Protein AF-A0A497TKR2-F1 (afdb_monomer)

Radius of gyration: 10.7 Å; Cα contacts (8 Å, |Δi|>4): 117; chains: 1; bounding box: 30×20×23 Å

pLDDT: mean 95.61, std 7.29, range [56.19, 98.62]

Sequence (65 aa):
MAIDHKYPEVNKEKCIGCGACVSVCPANVFEMKDGKSVVMRPEDCMECGACVANCPQEAIKLVGE

Secondary structure (DSSP, 8-state):
---SS-EEEE-TTT-----HHHHH-TT--EEEETTEEEES-GGG-----HHHHT-TT--EEEE--

Foldseek 3Di:
DDQPFWFKDFQFVQFQLPCQLCVQQPLNQWDGDPSGIDGNCRNSDPVPCRSCVRRPRSRMDTDDD

Nearest PDB structures (foldseek):
  7q4v-assembly1_B  TM=8.741E-01  e=2.967E-06  Acetobacterium woodii DSM 1030
  7q4w-assembly1_B  TM=8.744E-01  e=1.272E-05  Acetobacterium woodii DSM 1030
  9bt4-assembly1_H  TM=8.356E-01  e=2.430E-05  Methanosarcina acetivorans C2A
  8bew-assembly1_B  TM=8.372E-01  e=2.067E-05  Thermoanaerobacter kivui
  8a5e-assembly1_B  TM=8.700E-01  e=8.864E-05  Acetobacterium woodii DSM 1030

Solvent-accessible surface area (backbone atoms only — not comparable to full-atom values): 3964 Å² total; per-residue (Å²): 136,86,67,98,58,41,22,68,46,67,43,71,87,52,40,82,39,81,54,51,41,45,77,54,32,91,65,56,31,45,45,82,52,97,67,26,68,43,72,77,36,54,83,58,46,80,68,79,54,50,37,41,79,55,32,94,60,65,24,42,46,77,45,74,132

Mean predicted aligned error: 2.6 Å

Structure (mmCIF, N/CA/C/O backbone):
data_AF-A0A497TKR2-F1
#
_entry.id   AF-A0A497TKR2-F1
#
loop_
_atom_site.group_PDB
_atom_site.id
_atom_site.type_symbol
_atom_site.label_atom_id
_atom_site.label_alt_id
_atom_site.label_comp_id
_atom_site.label_asym_id
_atom_site.label_entity_id
_atom_site.label_seq_id
_atom_site.pdbx_PDB_ins_code
_atom_site.Cartn_x
_atom_site.Cartn_y
_atom_site.Cartn_z
_atom_site.occupancy
_atom_site.B_iso_or_equiv
_atom_site.auth_seq_id
_atom_site.auth_comp_id
_atom_site.auth_asym_id
_atom_site.auth_atom_id
_atom_site.pdbx_PDB_model_num
ATOM 1 N N . MET A 1 1 ? 19.215 -1.093 0.278 1.00 56.19 1 MET A N 1
ATOM 2 C CA . MET A 1 1 ? 18.725 -1.064 -1.112 1.00 56.19 1 MET A CA 1
ATOM 3 C C . MET A 1 1 ? 18.392 0.377 -1.447 1.00 56.19 1 MET A C 1
ATOM 5 O O . MET A 1 1 ? 17.743 1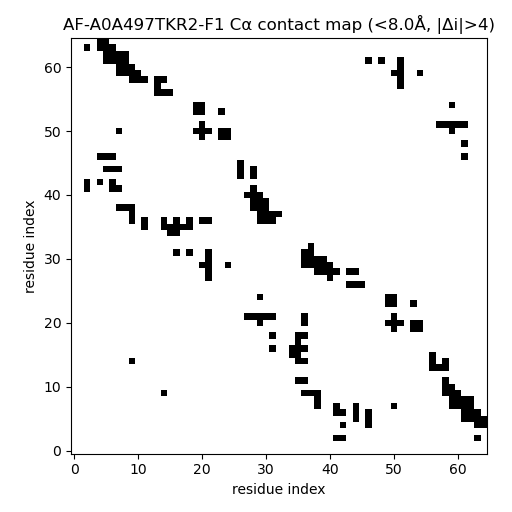.010 -0.625 1.00 56.19 1 MET A O 1
ATOM 9 N N . ALA A 1 2 ? 18.881 0.910 -2.565 1.00 73.38 2 AL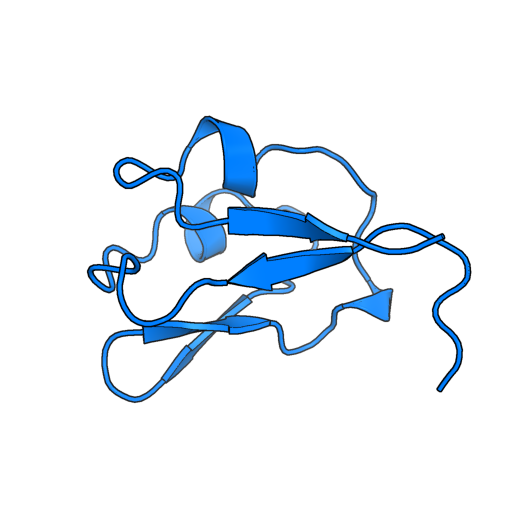A A N 1
ATOM 10 C CA . ALA A 1 2 ? 18.395 2.182 -3.093 1.00 73.38 2 ALA A CA 1
ATOM 11 C C . ALA A 1 2 ? 17.331 1.843 -4.139 1.00 73.38 2 ALA A C 1
ATOM 13 O O . ALA A 1 2 ? 17.608 1.047 -5.032 1.00 73.38 2 ALA A O 1
ATOM 14 N N . ILE A 1 3 ? 16.124 2.367 -3.960 1.00 85.56 3 ILE A N 1
ATOM 1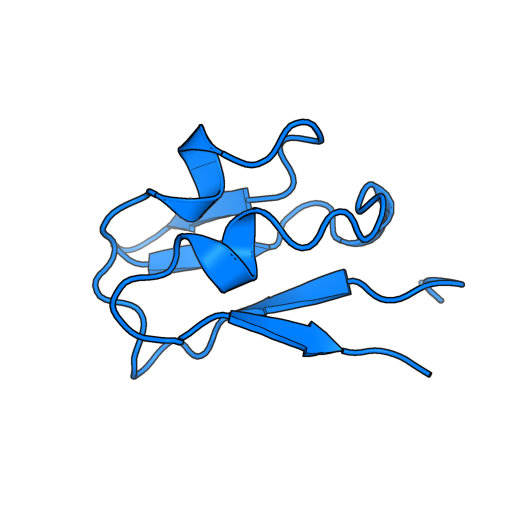5 C CA . ILE A 1 3 ? 15.042 2.266 -4.940 1.00 85.56 3 ILE A CA 1
ATOM 16 C C . ILE A 1 3 ? 15.166 3.524 -5.801 1.00 85.56 3 ILE A C 1
ATOM 18 O O . ILE A 1 3 ? 15.250 4.619 -5.252 1.00 85.56 3 ILE A O 1
ATOM 22 N N . ASP A 1 4 ? 15.276 3.367 -7.117 1.00 89.94 4 ASP A N 1
ATOM 23 C CA . ASP A 1 4 ? 15.552 4.448 -8.079 1.00 89.94 4 ASP A CA 1
ATOM 24 C C . ASP A 1 4 ? 14.311 5.274 -8.463 1.00 89.94 4 ASP A C 1
ATOM 26 O O . ASP A 1 4 ? 14.401 6.204 -9.262 1.00 89.94 4 ASP A O 1
ATOM 30 N N . HIS A 1 5 ? 13.163 4.930 -7.888 1.00 91.44 5 HIS A N 1
ATOM 31 C CA . HIS A 1 5 ? 11.844 5.419 -8.257 1.00 91.44 5 HIS A CA 1
ATOM 32 C C . HIS A 1 5 ? 10.944 5.532 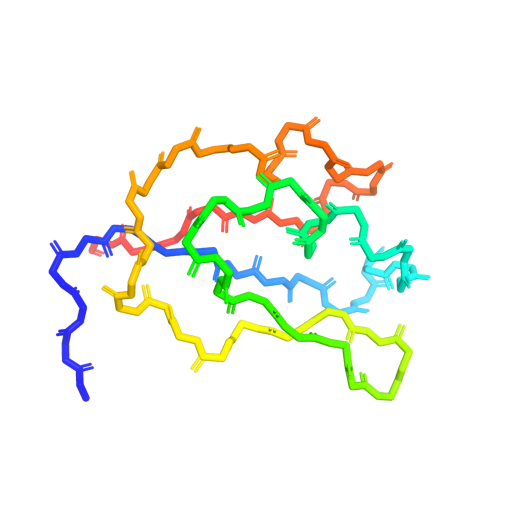-7.012 1.00 91.44 5 HIS A C 1
ATOM 34 O O . HIS A 1 5 ? 11.305 5.100 -5.909 1.00 91.44 5 HIS A O 1
ATOM 40 N N . LYS A 1 6 ? 9.763 6.134 -7.164 1.00 95.38 6 LYS A N 1
ATOM 41 C CA . LYS A 1 6 ? 8.792 6.292 -6.076 1.00 95.38 6 LYS A CA 1
ATOM 42 C C . LYS A 1 6 ? 8.103 4.980 -5.743 1.00 95.38 6 LYS A C 1
ATOM 44 O O . LYS A 1 6 ? 7.681 4.230 -6.613 1.00 95.38 6 LYS A O 1
ATOM 49 N N . TYR A 1 7 ? 7.854 4.760 -4.463 1.00 95.94 7 TYR A N 1
ATOM 50 C CA . TYR A 1 7 ? 7.168 3.571 -3.968 1.00 95.94 7 TYR A CA 1
ATOM 51 C C . TYR A 1 7 ? 6.114 3.948 -2.924 1.00 95.94 7 TYR A C 1
ATOM 53 O O . TYR A 1 7 ? 6.170 5.031 -2.336 1.00 95.94 7 TYR A O 1
ATOM 61 N N . PRO A 1 8 ? 5.093 3.106 -2.695 1.00 97.62 8 PRO A N 1
ATOM 62 C CA . PRO A 1 8 ? 4.065 3.409 -1.718 1.00 97.62 8 PRO A CA 1
ATOM 63 C C . PRO A 1 8 ? 4.602 3.289 -0.291 1.00 97.62 8 PRO A C 1
ATOM 65 O O . PRO A 1 8 ? 5.342 2.367 0.035 1.00 97.62 8 PRO A O 1
ATOM 68 N N . GLU A 1 9 ? 4.130 4.162 0.589 1.00 97.69 9 GLU A N 1
ATOM 69 C CA . GLU A 1 9 ? 4.224 4.027 2.039 1.00 97.69 9 GLU A CA 1
ATOM 70 C C . GLU A 1 9 ? 2.811 4.033 2.634 1.00 97.69 9 GLU A C 1
ATOM 72 O O . GLU A 1 9 ? 1.922 4.743 2.153 1.00 97.69 9 GLU A O 1
ATOM 77 N N . VAL A 1 10 ? 2.590 3.225 3.675 1.00 98.31 10 VAL A N 1
ATOM 78 C CA . VAL A 1 10 ? 1.295 3.088 4.352 1.00 98.31 10 VAL A CA 1
ATOM 79 C C . VAL A 1 10 ? 1.364 3.717 5.743 1.00 98.31 10 VAL A C 1
ATOM 81 O O . VAL A 1 10 ? 2.087 3.241 6.618 1.00 98.31 10 VAL A O 1
ATOM 84 N N . ASN A 1 11 ? 0.528 4.722 5.996 1.00 98.31 11 ASN A N 1
ATOM 85 C CA . ASN A 1 11 ? 0.269 5.223 7.340 1.00 98.31 11 ASN A CA 1
ATOM 86 C C . ASN A 1 11 ? -0.574 4.194 8.120 1.00 98.31 11 ASN A C 1
ATOM 88 O O . ASN A 1 11 ? -1.760 3.986 7.847 1.00 98.31 11 ASN A O 1
ATOM 92 N N . LYS A 1 12 ? 0.042 3.548 9.116 1.00 96.94 12 LYS A N 1
ATOM 93 C CA . LYS A 1 12 ? -0.583 2.470 9.902 1.00 96.94 12 LYS A CA 1
ATOM 94 C C . LYS A 1 12 ? -1.716 2.939 10.816 1.00 96.94 12 LYS A C 1
ATOM 96 O O . LYS A 1 12 ? -2.606 2.142 11.120 1.00 96.94 12 LYS A O 1
ATOM 101 N N . GLU A 1 13 ? -1.709 4.201 11.233 1.00 97.88 13 GLU A N 1
ATOM 102 C CA . GLU A 1 13 ? -2.761 4.776 12.077 1.00 97.88 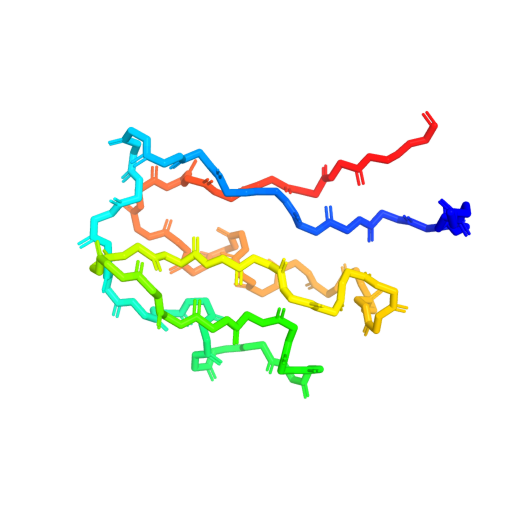13 GLU A CA 1
ATOM 103 C C . GLU A 1 13 ? -4.057 4.954 11.280 1.00 97.88 13 GLU A C 1
ATOM 105 O O . GLU A 1 13 ? -5.124 4.565 11.745 1.00 97.88 13 GLU A O 1
ATOM 110 N N . LYS A 1 14 ? -3.954 5.435 10.034 1.00 98.38 14 LYS A N 1
ATOM 111 C CA . LYS A 1 14 ? -5.098 5.602 9.122 1.00 98.38 14 LYS A CA 1
ATOM 112 C C . LYS A 1 14 ? -5.542 4.311 8.439 1.00 98.38 14 LYS A C 1
ATOM 114 O O . LYS A 1 14 ? -6.697 4.175 8.047 1.00 98.38 14 LYS A O 1
ATOM 119 N N . CYS A 1 15 ? -4.632 3.363 8.229 1.00 98.56 15 CYS A N 1
ATOM 120 C CA . CYS A 1 15 ? -4.954 2.122 7.534 1.00 98.56 15 CYS A CA 1
ATOM 121 C C . CYS A 1 15 ? -5.983 1.307 8.333 1.00 98.56 15 CYS A 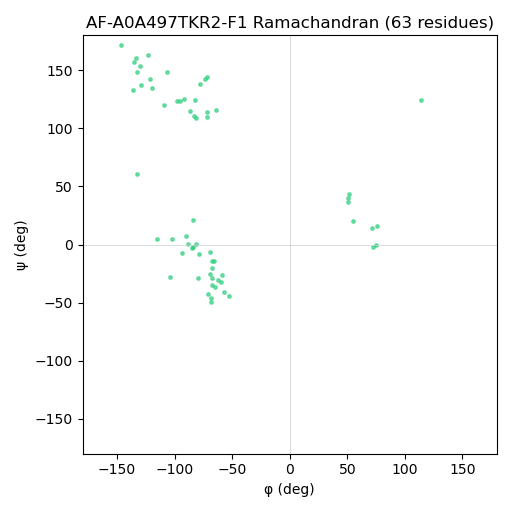C 1
ATOM 123 O O . CYS A 1 15 ? -5.675 0.817 9.409 1.00 98.56 15 CYS A O 1
ATOM 125 N N . ILE A 1 16 ? -7.184 1.087 7.804 1.00 98.44 16 ILE A N 1
ATOM 126 C CA . ILE A 1 16 ? -8.222 0.271 8.468 1.00 98.44 16 ILE A CA 1
ATOM 127 C C . ILE A 1 16 ? -8.171 -1.219 8.097 1.00 98.44 16 ILE A C 1
ATOM 129 O O . ILE A 1 16 ? -9.085 -1.966 8.418 1.00 98.44 16 ILE A O 1
ATOM 133 N N . GLY A 1 17 ? -7.145 -1.653 7.362 1.00 98.25 17 GLY A N 1
ATOM 134 C CA . GLY A 1 17 ? -6.990 -3.06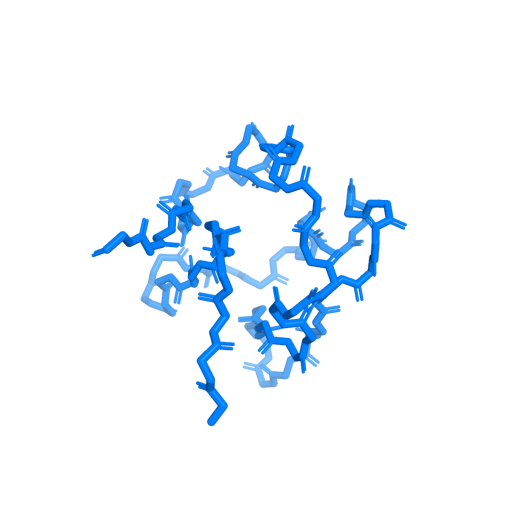6 7.015 1.00 98.25 17 GLY A CA 1
ATOM 135 C C . GLY A 1 17 ? -7.908 -3.595 5.909 1.00 98.25 17 GLY A C 1
ATOM 136 O O . GLY A 1 17 ? -8.028 -4.803 5.758 1.00 98.25 17 GLY A O 1
ATOM 137 N N . CYS A 1 18 ? -8.548 -2.725 5.118 1.00 98.31 18 CYS A N 1
ATOM 138 C CA . CYS A 1 18 ? -9.557 -3.139 4.129 1.00 98.31 18 CYS A CA 1
ATOM 139 C C . CYS A 1 18 ? -9.026 -3.960 2.937 1.00 98.31 18 CYS A C 1
ATOM 141 O O . CYS A 1 18 ? -9.820 -4.512 2.183 1.00 98.31 18 CYS A O 1
ATOM 143 N N . GLY A 1 19 ? -7.709 -4.003 2.712 1.00 98.00 19 GLY A N 1
ATOM 144 C CA . GLY A 1 19 ? -7.105 -4.781 1.625 1.00 98.00 19 GLY A CA 1
ATOM 145 C C . GLY A 1 19 ? -7.264 -4.204 0.211 1.00 98.00 19 GLY A C 1
ATOM 146 O O . GLY A 1 19 ? -6.698 -4.770 -0.715 1.00 98.00 19 GLY A O 1
ATOM 147 N N . ALA A 1 20 ? -7.933 -3.058 0.016 1.00 98.50 20 ALA A N 1
ATOM 148 C CA . ALA A 1 20 ? -8.154 -2.479 -1.319 1.00 98.50 20 ALA A CA 1
ATOM 149 C C . ALA A 1 20 ? -6.853 -2.310 -2.129 1.00 98.50 20 ALA A C 1
ATOM 151 O O . ALA A 1 20 ? -6.790 -2.692 -3.292 1.00 98.50 20 ALA A O 1
ATOM 152 N N . CYS A 1 21 ? -5.788 -1.812 -1.490 1.00 98.56 21 CYS A N 1
ATOM 153 C CA . CYS A 1 21 ? -4.461 -1.671 -2.100 1.00 98.56 21 CYS A CA 1
ATOM 154 C C . CYS A 1 21 ? -3.837 -2.990 -2.579 1.00 98.56 21 CYS A C 1
ATOM 156 O O . CYS A 1 21 ? -3.142 -2.975 -3.588 1.00 98.56 21 CYS A O 1
ATOM 158 N N . VAL A 1 22 ? -4.109 -4.112 -1.903 1.00 98.38 22 VAL A N 1
ATOM 159 C CA . VAL A 1 22 ? -3.656 -5.443 -2.330 1.00 98.38 22 VAL A CA 1
ATOM 160 C C . VAL A 1 22 ? -4.396 -5.843 -3.604 1.00 98.38 22 VAL A C 1
ATOM 162 O O . VAL A 1 22 ? -3.763 -6.248 -4.569 1.00 98.38 22 VAL A O 1
ATOM 165 N N . SER A 1 23 ? -5.717 -5.644 -3.643 1.00 98.38 23 SER A N 1
ATOM 166 C CA . SER A 1 23 ? -6.551 -6.025 -4.789 1.00 98.38 23 SER A CA 1
ATOM 167 C C . SER A 1 23 ? -6.283 -5.208 -6.054 1.00 98.38 23 SER A C 1
ATOM 169 O O . SER 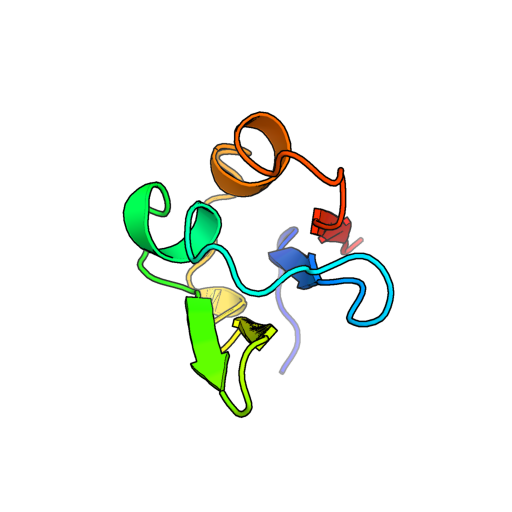A 1 23 ? -6.400 -5.740 -7.153 1.00 98.38 23 SER A O 1
ATOM 171 N N . VAL A 1 24 ? -5.962 -3.915 -5.925 1.00 98.56 24 VAL A N 1
ATOM 172 C CA . VAL A 1 24 ? -5.774 -3.026 -7.089 1.00 98.56 24 VAL A CA 1
ATOM 173 C C . VAL A 1 24 ? -4.327 -2.918 -7.560 1.00 98.56 24 VAL A C 1
ATOM 175 O O . VAL A 1 24 ? -4.076 -2.254 -8.562 1.00 98.56 24 VAL A O 1
ATOM 178 N N . CYS A 1 25 ? -3.356 -3.486 -6.837 1.00 98.50 25 CYS A N 1
ATOM 179 C CA . CYS A 1 25 ? -1.951 -3.346 -7.201 1.00 98.50 25 CYS A CA 1
ATOM 180 C C . CYS A 1 25 ? -1.557 -4.377 -8.272 1.00 98.50 25 CYS A C 1
ATOM 182 O O . CYS A 1 25 ? -1.419 -5.554 -7.943 1.00 98.50 25 CYS A O 1
ATOM 184 N N . PRO A 1 26 ? -1.283 -3.965 -9.526 1.00 97.81 26 PRO A N 1
ATOM 185 C CA . PRO A 1 26 ? -0.919 -4.908 -10.587 1.00 97.81 26 PRO A CA 1
ATOM 186 C C . PRO A 1 26 ? 0.443 -5.577 -10.349 1.00 97.81 26 PRO A C 1
ATOM 188 O O . PRO A 1 26 ? 0.652 -6.717 -10.749 1.00 97.81 26 PRO A O 1
ATOM 191 N N . ALA A 1 27 ? 1.355 -4.884 -9.664 1.00 97.88 27 ALA A N 1
ATOM 192 C CA . ALA A 1 27 ? 2.674 -5.390 -9.290 1.00 97.88 27 ALA A CA 1
ATOM 193 C C . ALA A 1 27 ? 2.655 -6.229 -7.998 1.00 97.88 27 ALA A C 1
ATOM 195 O O . ALA A 1 27 ? 3.683 -6.750 -7.580 1.00 97.88 27 ALA A O 1
ATOM 196 N N . ASN A 1 28 ? 1.493 -6.367 -7.347 1.00 97.69 28 ASN A N 1
ATOM 197 C CA . ASN A 1 28 ? 1.333 -7.104 -6.096 1.00 97.69 28 ASN A CA 1
ATOM 198 C C . ASN A 1 28 ? 2.340 -6.683 -5.008 1.00 97.69 28 ASN A C 1
ATOM 200 O O . ASN A 1 28 ? 2.892 -7.542 -4.338 1.00 97.69 28 ASN A O 1
ATOM 204 N N . VAL A 1 29 ? 2.616 -5.392 -4.795 1.00 98.25 29 VAL A N 1
ATOM 205 C CA . VAL A 1 29 ? 3.668 -4.971 -3.834 1.00 98.25 29 VAL A CA 1
ATOM 206 C C . VAL A 1 29 ? 3.238 -5.009 -2.362 1.00 98.25 29 VAL A C 1
ATOM 208 O O . VAL A 1 29 ? 4.064 -4.818 -1.467 1.00 98.25 29 VAL A O 1
ATOM 211 N N . PHE A 1 30 ? 1.950 -5.237 -2.097 1.00 98.38 30 PHE A N 1
ATOM 212 C CA . PHE A 1 30 ? 1.348 -5.183 -0.764 1.00 98.38 30 PHE A CA 1
ATOM 213 C C . PHE A 1 30 ? 1.017 -6.575 -0.218 1.00 98.38 30 PHE A C 1
ATOM 215 O O . PHE A 1 30 ? 0.606 -7.464 -0.960 1.00 98.38 30 PHE A O 1
ATOM 222 N N . GLU A 1 31 ? 1.090 -6.721 1.103 1.00 98.06 31 GLU A N 1
ATOM 223 C CA . GLU A 1 31 ? 0.546 -7.855 1.858 1.00 98.06 31 GLU A CA 1
ATOM 224 C C . GLU A 1 31 ? -0.235 -7.361 3.081 1.00 98.06 31 GLU A C 1
ATOM 226 O O . GLU A 1 31 ? -0.049 -6.235 3.548 1.00 98.06 31 GLU A O 1
ATOM 231 N N . MET A 1 32 ? -1.099 -8.218 3.627 1.00 98.06 32 MET A N 1
ATOM 232 C CA . MET A 1 32 ? -1.812 -7.951 4.877 1.00 98.06 32 MET A CA 1
ATOM 233 C C . MET A 1 32 ? -1.103 -8.635 6.047 1.00 98.06 32 MET A C 1
ATOM 235 O O . MET A 1 32 ? -0.943 -9.853 6.043 1.00 98.06 32 MET A O 1
ATOM 239 N N . LYS A 1 33 ? -0.716 -7.862 7.067 1.00 97.50 33 LYS A N 1
ATOM 240 C CA . LYS A 1 33 ? -0.127 -8.359 8.320 1.00 97.50 33 LYS A CA 1
ATOM 241 C C . LYS A 1 33 ? -0.743 -7.636 9.508 1.00 97.50 33 LYS A C 1
ATOM 243 O O . LYS A 1 33 ? -0.897 -6.418 9.473 1.00 97.50 33 LYS A O 1
ATOM 248 N N . ASP A 1 34 ? -1.139 -8.394 10.527 1.00 95.81 34 ASP A N 1
ATOM 249 C CA . ASP A 1 34 ? -1.731 -7.869 11.768 1.00 95.81 34 ASP A CA 1
ATOM 250 C C . ASP A 1 34 ? -2.896 -6.887 11.525 1.00 95.81 34 ASP A C 1
ATOM 252 O O . ASP A 1 34 ? -3.017 -5.841 12.160 1.00 95.81 34 ASP A O 1
ATOM 256 N N . GLY A 1 35 ? -3.742 -7.199 10.535 1.00 96.81 35 GLY A N 1
ATOM 257 C CA . GLY A 1 35 ? -4.886 -6.363 10.160 1.00 96.81 35 GLY A CA 1
ATOM 258 C C . GLY A 1 35 ? -4.523 -5.047 9.460 1.00 96.81 35 GLY A C 1
ATOM 259 O O . GLY A 1 35 ? -5.374 -4.169 9.342 1.00 96.81 35 GLY A O 1
ATOM 260 N N . LYS A 1 36 ? -3.285 -4.873 8.987 1.00 98.19 36 LYS A N 1
ATOM 261 C CA . LYS A 1 36 ? -2.818 -3.671 8.281 1.00 98.19 36 LYS A CA 1
ATOM 262 C C . LYS A 1 36 ? -2.121 -4.043 6.975 1.00 98.19 36 LYS A C 1
ATOM 264 O O . LYS A 1 36 ? -1.579 -5.135 6.833 1.00 98.19 36 LYS A O 1
ATOM 269 N N . SER A 1 37 ? -2.147 -3.122 6.016 1.00 98.31 37 SER A N 1
ATOM 270 C CA . SER A 1 37 ? -1.382 -3.273 4.777 1.00 98.31 37 SER A CA 1
ATOM 271 C C . SER A 1 37 ? 0.093 -2.950 5.023 1.00 98.31 37 SER A C 1
ATOM 273 O O . SER A 1 37 ? 0.414 -1.992 5.731 1.00 98.31 37 SER A O 1
ATOM 275 N N . VAL A 1 38 ? 0.981 -3.755 4.444 1.00 98.12 38 VAL A N 1
ATOM 276 C CA . VAL A 1 38 ? 2.437 -3.610 4.494 1.00 98.12 38 VAL A CA 1
ATOM 277 C C . VAL A 1 38 ? 2.985 -3.686 3.074 1.00 98.12 38 VAL A C 1
ATOM 279 O O . VAL A 1 38 ? 2.562 -4.528 2.285 1.00 98.12 38 VAL A O 1
ATOM 282 N N . VAL A 1 39 ? 3.937 -2.814 2.754 1.00 97.50 39 VAL A N 1
ATOM 283 C CA . VAL A 1 39 ? 4.639 -2.811 1.465 1.00 97.50 39 VAL A CA 1
ATOM 284 C C . VAL A 1 39 ? 5.821 -3.765 1.571 1.00 97.50 39 VAL A C 1
ATOM 286 O O . VAL A 1 39 ? 6.715 -3.552 2.385 1.00 97.50 39 VAL A O 1
ATOM 289 N N . MET A 1 40 ? 5.778 -4.850 0.802 1.00 97.38 40 MET A N 1
ATOM 290 C CA . MET A 1 40 ? 6.727 -5.966 0.887 1.00 97.38 40 MET A CA 1
ATOM 291 C C . MET A 1 40 ? 7.750 -5.968 -0.245 1.00 97.38 40 MET A C 1
ATOM 293 O O . MET A 1 40 ? 8.842 -6.493 -0.059 1.00 97.38 40 MET A O 1
ATOM 297 N N . ARG A 1 41 ? 7.377 -5.411 -1.401 1.00 96.19 41 ARG A N 1
ATOM 298 C CA . ARG A 1 41 ? 8.200 -5.348 -2.618 1.00 96.19 41 ARG A CA 1
ATOM 299 C C . ARG A 1 41 ? 8.173 -3.933 -3.207 1.00 96.19 41 ARG A C 1
ATOM 301 O O . ARG A 1 41 ? 7.608 -3.733 -4.281 1.00 96.19 41 ARG A O 1
ATOM 308 N N . PRO A 1 42 ? 8.634 -2.908 -2.467 1.00 95.94 42 PRO A N 1
ATOM 309 C CA . PRO A 1 42 ? 8.601 -1.529 -2.950 1.00 95.94 42 PRO A CA 1
ATOM 310 C C . PRO A 1 42 ? 9.383 -1.329 -4.261 1.00 95.94 42 PRO A C 1
ATOM 312 O O . PRO A 1 42 ? 9.010 -0.455 -5.032 1.00 95.94 42 PRO A O 1
ATOM 315 N N . GLU A 1 43 ? 10.396 -2.154 -4.539 1.00 95.44 43 GLU A N 1
ATOM 316 C CA . GLU A 1 43 ? 11.198 -2.148 -5.769 1.00 95.44 43 GLU A CA 1
ATOM 317 C C . GLU A 1 43 ? 10.437 -2.578 -7.034 1.00 95.44 43 GLU A C 1
ATOM 319 O O . GLU A 1 43 ? 10.855 -2.246 -8.138 1.00 95.44 43 GLU A O 1
ATOM 324 N N . ASP A 1 44 ? 9.317 -3.289 -6.883 1.00 96.69 44 ASP A N 1
ATOM 325 C CA . ASP A 1 44 ? 8.470 -3.708 -8.005 1.00 96.69 44 ASP A CA 1
ATOM 326 C C . ASP A 1 44 ? 7.419 -2.631 -8.353 1.00 96.69 44 ASP A C 1
ATOM 328 O O . ASP A 1 44 ? 6.565 -2.823 -9.226 1.00 96.69 44 ASP A O 1
ATOM 332 N N . CYS A 1 45 ? 7.407 -1.496 -7.641 1.00 97.06 45 CYS A N 1
ATOM 333 C CA . CYS A 1 45 ? 6.389 -0.476 -7.829 1.00 97.06 45 CYS A CA 1
ATOM 334 C C . CYS A 1 45 ? 6.569 0.282 -9.149 1.00 97.06 45 CYS A C 1
ATOM 336 O O . CYS A 1 45 ? 7.454 1.101 -9.317 1.00 97.06 45 CYS A O 1
ATOM 338 N N . MET A 1 46 ? 5.620 0.124 -10.066 1.00 96.12 46 MET A N 1
ATOM 339 C CA . MET A 1 46 ? 5.607 0.863 -11.337 1.00 96.12 46 MET A CA 1
ATOM 340 C C . MET A 1 46 ? 4.968 2.268 -11.263 1.00 96.12 46 MET A C 1
ATOM 342 O O . MET A 1 46 ? 4.444 2.753 -12.261 1.00 96.12 46 MET A O 1
ATOM 346 N N . GLU A 1 47 ? 4.880 2.874 -10.076 1.00 95.94 47 GLU A N 1
ATOM 347 C CA . GLU A 1 47 ? 4.317 4.223 -9.856 1.00 95.94 47 GLU A CA 1
ATOM 348 C C . GLU A 1 47 ? 2.881 4.474 -10.381 1.00 95.94 47 GLU A C 1
ATOM 350 O O . GLU A 1 47 ? 2.443 5.612 -10.527 1.00 95.94 47 GLU A O 1
ATOM 355 N N . CYS A 1 48 ? 2.080 3.430 -10.618 1.00 97.44 48 CYS A N 1
ATOM 356 C CA . CYS A 1 48 ? 0.764 3.579 -11.264 1.00 97.44 48 CYS A CA 1
ATOM 357 C C . CYS A 1 48 ? -0.293 4.367 -10.458 1.00 97.44 48 CYS A C 1
ATOM 359 O O . CYS A 1 48 ? -1.350 4.699 -10.989 1.00 97.44 48 CYS A O 1
ATOM 361 N N . GLY A 1 49 ? -0.075 4.598 -9.158 1.00 97.25 49 GLY A N 1
ATOM 362 C CA . GLY A 1 49 ? -0.986 5.367 -8.298 1.00 97.25 49 GLY A CA 1
ATOM 363 C C . GLY A 1 49 ? -2.312 4.685 -7.919 1.00 97.25 49 GLY A C 1
ATOM 364 O O . GLY A 1 49 ? -3.066 5.239 -7.118 1.00 97.25 49 GLY A O 1
ATOM 365 N N . ALA A 1 50 ? -2.598 3.471 -8.406 1.00 98.38 50 ALA A N 1
ATOM 366 C CA . ALA A 1 50 ? -3.871 2.783 -8.155 1.00 98.38 50 ALA A CA 1
ATOM 367 C C . ALA A 1 50 ? -4.182 2.604 -6.656 1.00 98.38 50 ALA A C 1
ATOM 369 O O . ALA A 1 50 ? -5.316 2.809 -6.222 1.00 98.38 50 ALA A O 1
ATOM 370 N N . CYS A 1 51 ? -3.175 2.267 -5.846 1.00 98.50 51 CYS A N 1
ATOM 371 C CA . CYS A 1 51 ? -3.329 2.099 -4.399 1.00 98.50 51 CYS A CA 1
ATOM 372 C C . CYS A 1 51 ? -3.700 3.405 -3.678 1.00 98.50 51 CYS A C 1
ATOM 374 O O . CYS A 1 51 ? -4.498 3.368 -2.744 1.00 98.50 51 CYS A O 1
ATOM 376 N N . VAL A 1 52 ? -3.165 4.545 -4.125 1.00 98.44 52 VAL A N 1
ATOM 377 C CA . VAL A 1 52 ? -3.471 5.869 -3.566 1.00 98.44 52 VAL A CA 1
ATOM 378 C C . VAL A 1 52 ? -4.917 6.236 -3.885 1.00 98.44 52 VAL A C 1
ATOM 380 O O . VAL A 1 52 ? -5.678 6.550 -2.975 1.00 98.44 52 VAL A O 1
ATOM 383 N N . ALA A 1 53 ? -5.320 6.103 -5.152 1.00 98.56 53 ALA A N 1
ATOM 384 C CA . ALA A 1 53 ? -6.668 6.444 -5.610 1.00 98.56 53 ALA A CA 1
ATOM 385 C C . ALA A 1 53 ? -7.774 5.594 -4.959 1.00 98.56 53 ALA A C 1
ATOM 387 O O . ALA A 1 53 ? -8.892 6.066 -4.781 1.00 98.56 53 ALA A O 1
ATOM 388 N N . ASN A 1 54 ? -7.468 4.345 -4.597 1.00 98.56 54 ASN A N 1
ATOM 389 C CA . ASN A 1 54 ? -8.444 3.402 -4.046 1.00 98.56 54 ASN A CA 1
ATOM 390 C C . ASN A 1 54 ? -8.345 3.229 -2.526 1.00 98.56 54 ASN A C 1
ATOM 392 O O . ASN A 1 54 ? -9.034 2.376 -1.967 1.00 98.56 54 ASN A O 1
ATOM 396 N N . CYS A 1 55 ? -7.490 3.986 -1.831 1.00 98.62 55 CYS A N 1
ATOM 397 C CA . CYS A 1 55 ? -7.439 3.919 -0.376 1.00 98.62 55 CYS A CA 1
ATOM 398 C C . CYS A 1 55 ? -8.560 4.783 0.229 1.00 98.62 55 CYS A C 1
ATOM 400 O O . CYS A 1 55 ? -8.429 6.006 0.240 1.00 98.62 55 CYS A O 1
ATOM 402 N N . PRO A 1 56 ? -9.615 4.198 0.833 1.00 98.25 56 PRO A N 1
ATOM 403 C CA . PRO A 1 56 ? -10.747 4.969 1.359 1.00 98.25 56 PRO A CA 1
ATOM 404 C C . PRO A 1 56 ? -10.399 5.815 2.593 1.00 98.25 56 PRO A C 1
ATOM 406 O O . PRO A 1 56 ? -11.248 6.534 3.105 1.00 98.25 56 PRO A O 1
ATOM 409 N N . GLN A 1 57 ? -9.188 5.669 3.134 1.00 98.50 57 GLN A N 1
ATOM 410 C CA . GLN A 1 57 ? -8.696 6.407 4.301 1.00 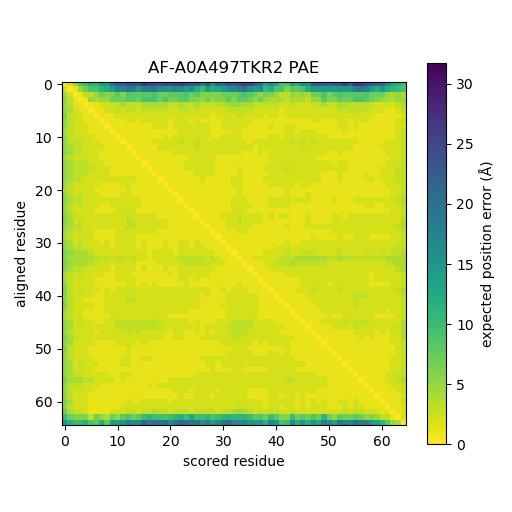98.50 57 GLN A CA 1
ATOM 411 C C . GLN A 1 57 ? -7.519 7.321 3.957 1.00 98.50 57 GLN A C 1
ATOM 413 O O . GLN A 1 57 ? -6.897 7.877 4.862 1.00 98.50 57 GLN A O 1
ATOM 418 N N . GLU A 1 58 ? -7.164 7.414 2.668 1.00 98.25 58 GLU A N 1
ATOM 419 C CA . GLU A 1 58 ? -6.025 8.210 2.195 1.00 98.25 58 GLU A CA 1
ATOM 420 C C . GLU A 1 58 ? -4.740 7.885 2.982 1.00 98.25 58 GLU A C 1
ATOM 422 O O . GLU A 1 58 ? -3.930 8.746 3.332 1.00 98.25 58 GLU A O 1
ATOM 427 N N . ALA A 1 59 ? -4.588 6.604 3.330 1.00 98.62 59 ALA A N 1
ATOM 428 C CA . ALA A 1 59 ? -3.506 6.104 4.166 1.00 98.62 59 ALA A CA 1
ATOM 429 C C . ALA A 1 59 ? -2.232 5.808 3.365 1.00 98.62 59 ALA A C 1
ATOM 431 O O . ALA A 1 59 ? -1.242 5.400 3.961 1.00 98.62 59 ALA A O 1
ATOM 432 N N . ILE A 1 60 ? -2.252 5.965 2.039 1.00 98.44 60 ILE A N 1
ATOM 433 C CA . ILE A 1 60 ? -1.154 5.581 1.146 1.00 98.44 60 ILE A CA 1
ATOM 434 C C . ILE A 1 60 ? -0.649 6.810 0.403 1.00 98.44 60 ILE A C 1
ATOM 436 O O . ILE A 1 60 ? -1.445 7.589 -0.119 1.00 98.44 60 ILE A O 1
ATOM 440 N N . LYS A 1 61 ? 0.673 6.962 0.330 1.00 98.06 61 LYS A N 1
ATOM 441 C CA . LYS A 1 61 ? 1.351 7.979 -0.482 1.00 98.06 61 LYS A CA 1
ATOM 442 C C . LYS A 1 61 ? 2.474 7.330 -1.270 1.00 98.06 61 LYS A C 1
ATOM 444 O O . LYS A 1 61 ? 3.075 6.386 -0.776 1.00 98.06 61 LYS A O 1
ATOM 449 N N . LEU A 1 62 ? 2.765 7.850 -2.457 1.00 96.88 62 LEU A N 1
ATOM 450 C CA . LEU A 1 62 ? 4.019 7.544 -3.136 1.00 96.88 62 LEU A CA 1
ATOM 451 C C . LEU A 1 62 ? 5.107 8.453 -2.556 1.00 96.88 62 LEU A C 1
ATOM 453 O O . LEU A 1 62 ? 4.934 9.672 -2.514 1.00 96.88 62 LEU A O 1
ATOM 457 N N . VAL A 1 63 ? 6.179 7.848 -2.064 1.00 94.69 63 VAL A N 1
ATOM 458 C CA . VAL A 1 63 ? 7.339 8.507 -1.462 1.00 94.69 63 VAL A CA 1
ATOM 459 C C . VAL A 1 63 ? 8.598 8.097 -2.216 1.00 94.69 63 VAL A C 1
ATOM 461 O O . VAL A 1 63 ? 8.595 7.104 -2.939 1.00 94.69 63 VAL A O 1
ATOM 464 N N . GLY A 1 64 ? 9.666 8.862 -2.034 1.00 86.25 64 GLY A N 1
ATOM 465 C CA . GLY A 1 64 ? 10.912 8.686 -2.770 1.00 86.25 64 GLY A CA 1
ATOM 466 C C . GLY A 1 64 ? 11.194 9.878 -3.678 1.00 86.25 64 GLY A C 1
ATOM 467 O O . GLY A 1 64 ? 10.341 10.309 -4.449 1.00 86.25 64 GLY A O 1
ATOM 468 N N . GLU A 1 65 ? 12.372 10.445 -3.469 1.00 66.25 65 GLU A N 1
ATOM 469 C CA . GLU A 1 65 ? 13.256 11.224 -4.348 1.00 66.25 65 GLU A CA 1
ATOM 470 C C . GLU A 1 65 ? 14.453 11.619 -3.475 1.00 66.25 65 GLU A C 1
ATOM 472 O O . GLU A 1 65 ? 14.217 12.098 -2.338 1.00 66.25 65 GLU A O 1
#